Protein AF-A0A382JIK6-F1 (afdb_monomer_lite)

InterPro domains:
  IPR017941 Rieske [2Fe-2S] iron-sulphur domain [PF00355] (36-123)
  IPR017941 Rieske [2Fe-2S] iron-sulphur domain [PS51296] (36-128)
  IPR036922 Rieske [2Fe-2S] iron-sulphur domain superfamily [G3DSA:2.102.10.10] (28-128)
  IPR036922 Rieske [2Fe-2S] iron-sulphur domain superfamily [SSF50022] (31-128)
  IPR050584 Cholesterol 7-desaturase [PTHR21266] (30-128)

Organism: NCBI:txid408172

Structure (mmCIF, N/CA/C/O backbone):
data_AF-A0A382JIK6-F1
#
_entry.id   AF-A0A382JIK6-F1
#
loop_
_atom_site.group_PDB
_atom_site.id
_atom_site.type_symbol
_atom_site.label_atom_id
_atom_site.label_alt_id
_atom_site.label_comp_id
_at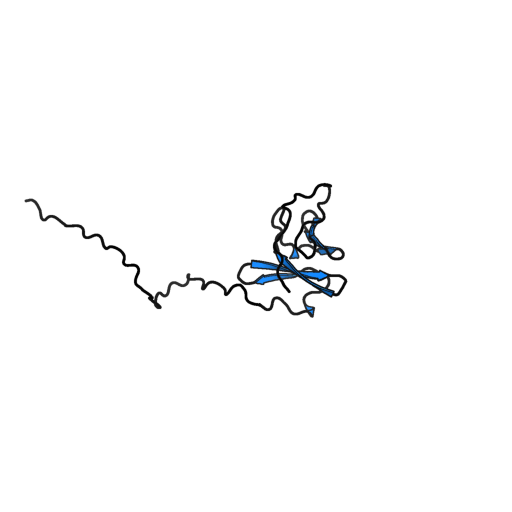om_site.label_asym_id
_atom_site.label_entity_id
_atom_site.label_seq_id
_atom_site.pdbx_PDB_ins_code
_atom_site.Cartn_x
_atom_site.Cartn_y
_atom_site.Cartn_z
_atom_site.occupancy
_atom_site.B_iso_or_equiv
_atom_site.auth_seq_id
_atom_site.auth_comp_id
_atom_site.auth_asym_id
_atom_site.auth_atom_id
_atom_site.pdbx_PDB_model_num
ATOM 1 N N . MET A 1 1 ? 51.944 -7.381 -60.385 1.00 44.06 1 MET A N 1
ATOM 2 C CA . MET A 1 1 ? 51.083 -6.380 -59.717 1.00 44.06 1 MET A CA 1
ATOM 3 C C . MET A 1 1 ? 49.643 -6.676 -60.088 1.00 44.06 1 MET A C 1
ATOM 5 O O . MET A 1 1 ? 49.435 -6.983 -61.252 1.00 44.06 1 MET A O 1
ATOM 9 N N . VAL A 1 2 ? 48.749 -6.570 -59.089 1.00 40.81 2 VAL A N 1
ATOM 10 C CA . VAL A 1 2 ? 47.275 -6.766 -59.047 1.00 40.81 2 VAL A CA 1
ATOM 11 C C . VAL A 1 2 ? 46.745 -8.152 -59.450 1.00 40.81 2 VAL A C 1
ATOM 13 O O . VAL A 1 2 ? 47.096 -8.651 -60.505 1.00 40.81 2 VAL A O 1
ATOM 16 N N . SER A 1 3 ? 45.870 -8.861 -58.731 1.00 39.34 3 SER A N 1
ATOM 17 C CA . SER A 1 3 ? 45.256 -8.816 -57.386 1.00 39.34 3 SER A CA 1
ATOM 18 C C . SER A 1 3 ? 44.506 -10.158 -57.236 1.00 39.34 3 SER A C 1
ATOM 20 O O . SER A 1 3 ? 43.911 -10.579 -58.228 1.00 39.34 3 SER A O 1
ATOM 22 N N . PRO A 1 4 ? 44.443 -10.833 -56.074 1.00 45.38 4 PRO A N 1
ATOM 23 C CA . PRO A 1 4 ? 43.445 -11.875 -55.860 1.00 45.38 4 PRO A CA 1
ATOM 24 C C . PRO A 1 4 ? 42.191 -11.285 -55.198 1.00 45.38 4 PRO A C 1
ATOM 26 O O . PRO A 1 4 ? 42.261 -10.556 -54.210 1.00 45.38 4 PRO A O 1
ATOM 29 N N . THR A 1 5 ? 41.040 -11.586 -55.789 1.00 48.91 5 THR A N 1
ATOM 30 C CA . THR A 1 5 ? 39.703 -11.168 -55.367 1.00 48.91 5 THR A CA 1
ATOM 31 C C . THR A 1 5 ? 39.284 -11.936 -54.113 1.00 48.91 5 THR A C 1
ATOM 33 O O . THR A 1 5 ? 39.109 -13.153 -54.154 1.00 48.91 5 THR A O 1
ATOM 36 N N . THR A 1 6 ? 39.097 -11.239 -52.993 1.00 48.84 6 THR A N 1
ATOM 37 C CA . THR A 1 6 ? 38.550 -11.830 -51.765 1.00 48.84 6 THR A CA 1
ATOM 38 C C . THR A 1 6 ? 37.024 -11.855 -51.855 1.00 48.84 6 THR A C 1
ATOM 40 O O . THR A 1 6 ? 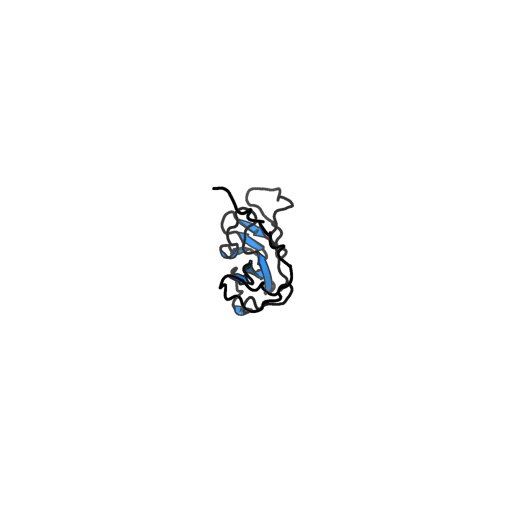36.371 -10.819 -51.770 1.00 48.84 6 THR A O 1
ATOM 43 N N . SER A 1 7 ? 36.448 -13.042 -52.044 1.00 50.62 7 SER A N 1
ATOM 44 C CA . SER A 1 7 ? 35.004 -13.280 -51.943 1.00 50.62 7 SER A CA 1
ATOM 45 C C . SER A 1 7 ? 34.593 -13.298 -50.469 1.00 50.62 7 SER A C 1
ATOM 47 O O . SER A 1 7 ? 34.956 -14.215 -49.733 1.00 50.62 7 SER A O 1
ATOM 49 N N . SER A 1 8 ? 33.836 -12.296 -50.027 1.00 50.75 8 SER A N 1
ATOM 50 C CA . SER A 1 8 ? 33.279 -12.231 -48.675 1.00 50.75 8 SER A CA 1
ATOM 51 C C . SER A 1 8 ? 32.077 -13.169 -48.539 1.00 50.75 8 SER A C 1
ATOM 53 O O . SER A 1 8 ? 30.973 -12.845 -48.975 1.00 50.75 8 SER A O 1
ATOM 55 N N . PHE A 1 9 ? 32.286 -14.322 -47.906 1.00 48.81 9 PHE A N 1
ATOM 56 C CA . PHE A 1 9 ? 31.204 -15.156 -47.387 1.00 48.81 9 PHE A CA 1
ATOM 57 C C . PHE A 1 9 ? 30.578 -14.486 -46.159 1.00 48.81 9 PHE A C 1
ATOM 59 O O . PHE A 1 9 ? 31.257 -14.209 -45.171 1.00 48.81 9 PHE A O 1
ATOM 66 N N . THR A 1 10 ? 29.274 -14.231 -46.216 1.00 50.34 10 THR A N 1
ATOM 67 C CA . THR A 1 10 ? 28.461 -13.824 -45.064 1.00 50.34 10 THR A CA 1
ATOM 68 C C . THR A 1 10 ? 27.939 -15.091 -44.386 1.00 50.34 10 THR A C 1
ATOM 70 O O . THR A 1 10 ? 27.259 -15.872 -45.053 1.00 50.34 10 THR A O 1
ATOM 73 N N . PRO A 1 11 ? 28.206 -15.345 -43.093 1.00 44.31 11 PRO A N 1
ATOM 74 C CA . PRO A 1 11 ? 27.559 -16.452 -42.412 1.00 44.31 11 PRO A CA 1
ATOM 75 C C . PRO A 1 11 ? 26.136 -16.034 -42.031 1.00 44.31 11 PRO A C 1
ATOM 77 O O . PRO A 1 11 ? 25.918 -15.154 -41.197 1.00 44.31 11 PRO A O 1
ATOM 80 N N . THR A 1 12 ? 25.152 -16.672 -42.659 1.00 50.09 12 THR A N 1
ATOM 81 C CA . THR A 1 12 ? 23.761 -16.683 -42.205 1.00 50.09 12 THR A CA 1
ATOM 82 C C . THR A 1 12 ? 23.744 -17.348 -40.829 1.00 50.09 12 THR A C 1
ATOM 84 O O . THR A 1 12 ? 24.082 -18.524 -40.705 1.00 50.09 12 THR A O 1
ATOM 87 N N . ARG A 1 13 ? 23.435 -16.597 -39.768 1.00 47.84 13 ARG A N 1
ATOM 88 C CA . ARG A 1 13 ? 23.422 -17.140 -38.405 1.00 47.84 13 ARG A CA 1
ATOM 89 C C . ARG A 1 13 ? 22.182 -18.026 -38.249 1.00 47.84 13 ARG A C 1
ATOM 91 O O . ARG A 1 13 ? 21.072 -17.524 -38.101 1.00 47.84 13 ARG A O 1
ATOM 98 N N . SER A 1 14 ? 22.394 -19.334 -38.350 1.00 47.66 14 SER A N 1
ATOM 99 C CA . SER A 1 14 ? 21.409 -20.385 -38.102 1.00 47.66 14 SER A CA 1
ATOM 100 C C . SER A 1 14 ? 20.873 -20.285 -36.673 1.00 47.66 14 SER A C 1
ATOM 102 O O . SER A 1 14 ? 21.644 -20.290 -35.711 1.00 47.66 14 SER A O 1
ATOM 104 N N . LEU A 1 15 ? 19.552 -20.199 -36.540 1.00 53.38 15 LEU A N 1
ATOM 105 C CA . LEU A 1 15 ? 18.824 -20.288 -35.275 1.00 53.38 15 LEU A CA 1
ATOM 106 C C . LEU A 1 15 ? 18.736 -21.749 -34.826 1.00 53.38 15 LEU A C 1
ATOM 108 O O . LEU A 1 15 ? 17.650 -22.290 -34.751 1.00 53.38 15 LEU A O 1
ATOM 112 N N . ASP A 1 16 ? 19.866 -22.385 -34.540 1.00 52.66 16 ASP A N 1
ATOM 113 C CA . ASP A 1 16 ? 19.880 -23.749 -34.014 1.00 52.66 16 ASP A CA 1
ATOM 114 C C . ASP A 1 16 ? 21.047 -23.896 -33.047 1.00 52.66 16 ASP A C 1
ATOM 116 O O . ASP A 1 16 ? 22.152 -24.302 -33.407 1.00 52.66 16 ASP A O 1
ATOM 120 N N . THR A 1 17 ? 20.834 -23.512 -31.790 1.00 47.34 17 THR A N 1
ATOM 121 C CA . THR A 1 17 ? 21.633 -24.055 -30.688 1.00 47.34 17 THR A CA 1
ATOM 122 C C . THR A 1 17 ? 20.867 -23.944 -29.377 1.00 47.34 17 THR A C 1
ATOM 124 O O . THR A 1 17 ? 20.920 -22.946 -28.662 1.00 47.34 17 THR A O 1
ATOM 127 N N . LEU A 1 18 ? 20.175 -25.032 -29.039 1.00 50.28 18 LEU A N 1
ATOM 128 C CA . LEU A 1 18 ? 19.987 -25.457 -27.656 1.00 50.28 18 LEU A CA 1
ATOM 129 C C . LEU A 1 18 ? 21.383 -25.767 -27.088 1.00 50.28 18 LEU A C 1
ATOM 131 O O . LEU A 1 18 ? 21.843 -26.903 -27.106 1.00 50.28 18 LEU A O 1
ATOM 135 N N . GLY A 1 19 ? 22.102 -24.717 -26.694 1.00 39.56 19 GLY A N 1
ATOM 136 C CA . GLY A 1 19 ? 23.464 -24.767 -26.172 1.00 39.56 19 GLY A CA 1
ATOM 137 C C . GLY A 1 19 ? 23.461 -24.465 -24.684 1.00 39.56 19 GLY A C 1
ATOM 138 O O . GLY A 1 19 ? 23.617 -23.323 -24.265 1.00 39.56 19 GLY A O 1
ATOM 139 N N . TRP A 1 20 ? 23.266 -25.502 -23.879 1.00 53.16 20 TRP A N 1
ATOM 140 C CA . TRP A 1 20 ? 23.346 -25.459 -22.423 1.00 53.16 20 TRP A CA 1
ATOM 141 C C . TRP A 1 20 ? 24.814 -25.448 -21.971 1.00 53.16 20 TRP A C 1
ATOM 143 O O . TRP A 1 20 ? 25.227 -26.366 -21.293 1.00 53.16 20 TRP A O 1
ATOM 153 N N . CYS A 1 21 ? 25.617 -24.463 -22.387 1.00 47.78 21 CYS A N 1
ATOM 154 C CA . CYS A 1 21 ? 26.999 -24.247 -21.930 1.00 47.78 21 CYS A CA 1
ATOM 155 C C . CYS A 1 21 ? 27.502 -22.874 -22.419 1.00 47.78 21 CYS A C 1
ATOM 157 O O . CYS A 1 21 ? 28.337 -22.807 -23.309 1.00 47.78 21 CYS A O 1
ATOM 159 N N . ASP A 1 22 ? 27.008 -21.781 -21.836 1.00 51.56 22 ASP A N 1
ATOM 160 C CA . ASP A 1 22 ? 27.718 -20.496 -21.863 1.00 51.56 22 ASP A CA 1
ATOM 161 C C . ASP A 1 22 ? 27.683 -19.900 -20.452 1.00 51.56 22 ASP A C 1
ATOM 163 O O . ASP A 1 22 ? 26.646 -19.481 -19.936 1.00 51.56 22 ASP A O 1
ATOM 167 N N . HIS A 1 23 ? 28.839 -19.912 -19.789 1.00 54.38 23 HIS A N 1
ATOM 168 C CA . HIS A 1 23 ? 29.071 -19.311 -18.478 1.00 54.38 23 HIS A CA 1
ATOM 169 C C . HIS A 1 23 ? 29.160 -17.780 -18.574 1.00 54.38 23 HIS A C 1
ATOM 171 O O . HIS A 1 23 ? 30.175 -17.172 -18.244 1.00 54.38 23 HIS A O 1
ATOM 177 N N . GLY A 1 24 ? 28.069 -17.144 -18.997 1.00 48.31 24 GLY A N 1
ATOM 178 C CA . GLY A 1 24 ? 27.828 -15.724 -18.772 1.00 48.31 24 GLY A CA 1
ATOM 179 C C . GLY A 1 24 ? 27.025 -15.549 -17.486 1.00 48.31 24 GLY A C 1
ATOM 180 O O . GLY A 1 24 ? 25.824 -15.805 -17.473 1.00 48.31 24 GLY A O 1
ATOM 181 N N . TRP A 1 25 ? 27.657 -15.086 -16.406 1.00 52.16 25 TRP A N 1
ATOM 182 C CA . TRP A 1 25 ? 27.036 -14.757 -15.107 1.00 52.16 25 TRP A CA 1
ATOM 183 C C . TRP A 1 25 ? 26.008 -13.594 -15.149 1.00 52.16 25 TRP A C 1
ATOM 185 O O . TRP A 1 25 ? 25.835 -12.868 -14.176 1.00 52.16 25 TRP A O 1
ATOM 195 N N . GLY A 1 26 ? 25.314 -13.395 -16.271 1.00 54.31 26 GLY A N 1
ATOM 196 C CA . GLY A 1 26 ? 24.303 -12.353 -16.473 1.00 54.31 26 GLY A CA 1
ATOM 197 C C . GLY A 1 26 ? 22.935 -12.864 -16.930 1.00 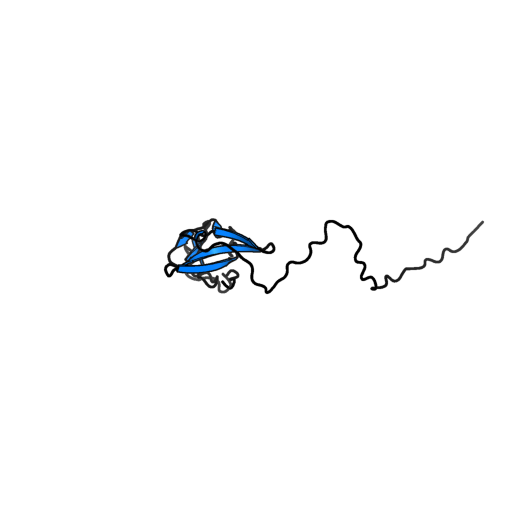54.31 26 GLY A C 1
ATOM 198 O O . GLY A 1 26 ? 22.005 -12.067 -17.038 1.00 54.31 26 GLY A O 1
ATOM 199 N N . ALA A 1 27 ? 22.770 -14.166 -17.190 1.00 59.59 27 ALA A N 1
ATOM 200 C CA . ALA A 1 27 ? 21.463 -14.725 -17.522 1.00 59.59 27 ALA A CA 1
ATOM 201 C C . ALA A 1 27 ? 20.654 -14.944 -16.235 1.00 59.59 27 ALA A C 1
ATOM 203 O O . ALA A 1 27 ? 20.700 -16.004 -15.613 1.00 59.59 27 ALA A O 1
ATOM 204 N N . VAL A 1 28 ? 19.929 -13.905 -15.816 1.00 64.75 28 VAL A N 1
ATOM 205 C CA . VAL A 1 28 ? 18.893 -14.012 -14.785 1.00 64.75 28 VAL A CA 1
ATOM 206 C C . VAL A 1 28 ? 17.876 -15.031 -15.289 1.00 64.75 28 VAL A C 1
ATOM 208 O O . VAL A 1 28 ? 17.098 -14.736 -16.195 1.00 64.75 28 VAL A O 1
ATOM 211 N N . MET A 1 29 ? 17.901 -16.242 -14.730 1.00 64.69 29 MET A N 1
ATOM 212 C CA . MET A 1 29 ? 16.822 -17.202 -14.936 1.00 64.69 29 MET A CA 1
ATOM 213 C C . MET A 1 29 ? 15.515 -16.494 -14.559 1.00 64.69 29 MET A C 1
ATOM 215 O O . MET A 1 29 ? 15.409 -15.995 -13.433 1.00 64.69 29 MET A O 1
ATOM 219 N N . PRO A 1 30 ? 14.547 -16.369 -15.482 1.00 84.69 30 PRO A N 1
ATOM 220 C CA . PRO A 1 30 ? 13.316 -15.657 -15.193 1.00 84.69 30 PRO A CA 1
ATOM 221 C C . PRO A 1 30 ? 12.613 -16.334 -14.014 1.00 84.69 30 PRO A C 1
ATOM 223 O O . PRO A 1 30 ? 12.505 -17.559 -13.964 1.00 84.69 30 PRO A O 1
ATOM 226 N N . PHE A 1 31 ? 12.151 -15.537 -13.050 1.00 90.31 31 PHE A N 1
ATOM 227 C CA . PHE A 1 31 ? 11.360 -16.050 -11.936 1.00 90.31 31 PHE A CA 1
ATOM 228 C C . PHE A 1 31 ? 10.124 -16.795 -12.455 1.00 90.31 31 PHE A C 1
ATOM 230 O O . PHE A 1 31 ? 9.473 -16.330 -13.396 1.00 90.31 31 PHE A O 1
ATOM 237 N N . LEU A 1 32 ? 9.768 -17.915 -11.818 1.00 93.69 32 LEU A N 1
ATOM 238 C CA . LEU A 1 32 ? 8.510 -18.599 -12.103 1.00 93.69 32 LEU A CA 1
ATOM 239 C C . LEU A 1 32 ? 7.348 -17.691 -11.668 1.00 93.69 32 LEU A C 1
ATOM 241 O O . LEU A 1 32 ? 7.263 -17.259 -10.522 1.00 93.69 32 LEU A O 1
ATOM 245 N N . ARG A 1 33 ? 6.475 -17.345 -12.613 1.00 92.81 33 ARG A N 1
ATOM 246 C CA . ARG A 1 33 ? 5.308 -16.483 -12.375 1.00 92.81 33 ARG A CA 1
ATOM 247 C C . ARG A 1 33 ? 4.045 -17.329 -12.258 1.00 92.81 33 ARG A C 1
ATOM 249 O O . ARG A 1 33 ? 4.036 -18.484 -12.670 1.00 92.81 33 ARG A O 1
ATOM 256 N N . ASN A 1 34 ? 2.974 -16.724 -11.744 1.00 94.19 34 ASN A N 1
ATOM 257 C CA . ASN A 1 34 ? 1.669 -17.373 -11.553 1.00 94.19 34 ASN A CA 1
ATOM 258 C C . ASN A 1 34 ? 1.736 -18.605 -10.629 1.00 94.19 34 ASN A C 1
ATOM 260 O O . ASN A 1 34 ? 1.047 -19.597 -10.847 1.00 94.19 34 ASN A O 1
ATOM 264 N N . ALA A 1 35 ? 2.579 -18.523 -9.602 1.00 95.94 35 ALA A N 1
ATOM 265 C CA . ALA A 1 35 ? 2.702 -19.502 -8.531 1.00 95.94 35 ALA A CA 1
ATOM 266 C C . ALA A 1 35 ? 2.632 -18.787 -7.174 1.00 95.94 35 ALA A C 1
ATOM 268 O O . ALA A 1 35 ? 2.871 -17.579 -7.092 1.00 95.94 35 ALA A O 1
ATOM 269 N N . TRP A 1 36 ? 2.310 -19.535 -6.121 1.00 97.19 36 TRP A N 1
ATOM 270 C CA . TRP A 1 36 ? 2.277 -19.024 -4.753 1.00 97.19 36 TRP A CA 1
ATOM 271 C C . TRP A 1 36 ? 3.681 -18.976 -4.145 1.00 97.19 36 TRP A C 1
ATOM 273 O O . TRP A 1 36 ? 4.464 -19.913 -4.295 1.00 97.19 36 TRP A O 1
ATOM 283 N N . TYR A 1 37 ? 3.975 -17.888 -3.433 1.00 97.38 37 TYR A N 1
ATOM 284 C CA . TYR A 1 37 ? 5.234 -17.661 -2.725 1.00 97.38 37 TYR A CA 1
ATOM 285 C C . TYR A 1 37 ? 4.948 -17.202 -1.299 1.00 97.38 37 TYR A C 1
ATOM 287 O O . TYR A 1 37 ? 4.027 -16.422 -1.068 1.00 97.38 37 TYR A O 1
ATOM 295 N N . ILE A 1 38 ? 5.767 -17.650 -0.348 1.00 97.25 38 ILE A N 1
ATOM 296 C CA . ILE A 1 38 ? 5.679 -17.198 1.043 1.00 97.25 38 ILE A CA 1
ATOM 297 C C . ILE A 1 38 ? 6.167 -15.747 1.112 1.00 97.25 38 ILE A C 1
ATOM 299 O O . ILE A 1 38 ? 7.313 -15.460 0.764 1.00 97.25 38 ILE A O 1
ATOM 303 N N . ALA A 1 39 ? 5.296 -14.837 1.552 1.00 97.38 39 ALA A N 1
ATOM 304 C CA . ALA A 1 39 ? 5.602 -13.410 1.654 1.00 97.38 39 ALA A CA 1
ATOM 305 C C . ALA A 1 39 ? 6.079 -12.994 3.060 1.00 97.38 39 ALA A C 1
ATOM 307 O O . ALA A 1 39 ? 6.998 -12.181 3.187 1.00 97.38 39 ALA A O 1
ATOM 308 N N . ALA A 1 40 ? 5.456 -13.548 4.103 1.00 97.62 40 ALA A N 1
ATOM 309 C CA . ALA A 1 40 ? 5.749 -13.307 5.515 1.00 97.62 40 ALA A CA 1
ATOM 310 C C . ALA A 1 40 ? 5.051 -14.366 6.388 1.00 97.62 40 ALA A C 1
ATOM 312 O O . ALA A 1 40 ? 4.126 -15.038 5.923 1.00 97.62 40 ALA A O 1
ATOM 313 N N . TRP A 1 41 ? 5.461 -14.480 7.650 1.00 97.62 41 TRP A N 1
ATOM 314 C CA . TRP A 1 41 ? 4.659 -15.120 8.693 1.00 97.62 41 TRP A CA 1
ATOM 315 C C . TRP A 1 41 ? 3.479 -14.226 9.075 1.00 97.62 41 TRP A C 1
ATOM 317 O O . TRP A 1 41 ? 3.553 -12.999 8.967 1.00 97.62 41 TRP A O 1
ATOM 327 N N . ALA A 1 42 ? 2.384 -14.823 9.549 1.00 94.88 42 ALA A N 1
ATOM 328 C CA . ALA A 1 42 ? 1.200 -14.059 9.928 1.00 94.88 42 ALA A CA 1
ATOM 329 C C . ALA A 1 42 ? 1.516 -13.064 11.058 1.00 94.88 42 ALA A C 1
ATOM 331 O O . ALA A 1 42 ? 1.061 -11.925 11.023 1.00 94.88 42 ALA A O 1
ATOM 332 N N . GLU A 1 43 ? 2.351 -13.455 12.013 1.00 95.88 43 GLU A N 1
ATOM 333 C CA . GLU A 1 43 ? 2.719 -12.660 13.185 1.00 95.88 43 GLU A CA 1
ATOM 334 C C . GLU A 1 43 ? 3.662 -11.492 12.852 1.00 95.88 43 GLU A C 1
ATOM 336 O O . GLU A 1 43 ? 3.814 -10.583 13.663 1.00 95.88 43 GLU A O 1
ATOM 341 N N . GLU A 1 44 ? 4.283 -11.479 11.664 1.00 96.50 44 GLU A N 1
ATOM 342 C CA . GLU A 1 44 ? 5.086 -10.339 11.196 1.00 96.50 44 GLU A CA 1
ATOM 343 C C . GLU A 1 44 ? 4.217 -9.177 10.698 1.00 96.50 44 GLU A C 1
ATOM 345 O O . GLU A 1 44 ? 4.655 -8.027 10.719 1.00 96.50 44 GLU A O 1
ATOM 350 N N . VAL A 1 45 ? 3.000 -9.466 10.224 1.00 97.19 45 VAL A N 1
ATOM 351 C CA . VAL A 1 45 ? 2.059 -8.453 9.732 1.00 97.19 45 VAL A CA 1
ATOM 352 C C . VAL A 1 45 ? 1.194 -8.005 10.906 1.00 97.19 45 VAL A C 1
ATOM 354 O O . VAL A 1 45 ? 0.147 -8.594 11.177 1.00 97.19 45 VAL A O 1
ATOM 357 N N . THR A 1 46 ? 1.665 -7.003 11.640 1.00 93.25 46 THR A N 1
ATOM 358 C CA . THR A 1 46 ? 0.995 -6.454 12.828 1.00 93.25 46 THR A CA 1
ATOM 359 C C . THR A 1 46 ? 0.242 -5.163 12.478 1.00 93.25 46 THR A C 1
ATOM 361 O O . THR A 1 46 ? -0.466 -5.125 11.472 1.00 93.25 46 THR A O 1
ATOM 364 N N . ASP A 1 47 ? 0.387 -4.110 13.285 1.00 88.12 47 ASP A N 1
ATOM 365 C CA . ASP A 1 47 ? -0.367 -2.856 13.171 1.00 88.12 47 ASP A CA 1
ATOM 366 C C . ASP A 1 47 ? 0.166 -1.931 12.059 1.00 88.12 47 ASP A C 1
ATOM 368 O O . ASP A 1 47 ? -0.496 -0.979 11.648 1.00 88.12 47 ASP A O 1
ATOM 372 N N . GLY A 1 48 ? 1.388 -2.183 11.578 1.00 95.94 48 GLY A N 1
ATOM 373 C CA . GLY A 1 48 ? 2.069 -1.363 10.579 1.00 95.94 48 GLY A CA 1
ATOM 374 C C . GLY A 1 48 ? 2.277 -2.083 9.246 1.00 95.94 48 GLY A C 1
ATOM 375 O O . GLY A 1 48 ? 2.330 -3.315 9.204 1.00 95.94 48 GLY A O 1
ATOM 376 N N . PRO A 1 49 ? 2.448 -1.331 8.144 1.00 98.38 49 PRO A N 1
ATOM 377 C CA . PRO A 1 49 ? 2.769 -1.935 6.866 1.00 98.38 49 PRO A CA 1
ATOM 378 C C . PRO A 1 49 ? 4.216 -2.444 6.859 1.00 98.38 49 PRO A C 1
ATOM 380 O O . PRO A 1 49 ? 5.134 -1.760 7.314 1.00 98.38 49 PRO A O 1
ATOM 383 N N . ILE A 1 50 ? 4.443 -3.620 6.278 1.00 98.56 50 ILE A N 1
ATOM 384 C CA . ILE A 1 50 ? 5.785 -4.181 6.089 1.00 98.56 50 ILE A CA 1
ATOM 385 C C . ILE A 1 50 ? 6.115 -4.304 4.603 1.00 98.56 50 ILE A C 1
ATOM 387 O O . ILE A 1 50 ? 5.289 -4.721 3.794 1.00 98.56 50 ILE A O 1
ATOM 391 N N . GLY A 1 51 ? 7.346 -3.949 4.235 1.00 98.44 51 GLY A N 1
ATOM 392 C CA . GLY A 1 51 ? 7.851 -4.081 2.870 1.00 98.44 51 GLY A CA 1
ATOM 393 C C . GLY A 1 51 ? 8.515 -5.438 2.627 1.00 98.44 51 GLY A C 1
ATOM 394 O O . GLY A 1 51 ? 9.217 -5.977 3.490 1.00 98.44 51 GLY A O 1
ATOM 395 N N . ARG A 1 52 ? 8.330 -5.983 1.426 1.00 98.12 52 ARG A N 1
ATOM 396 C CA . ARG A 1 52 ? 8.997 -7.184 0.909 1.00 98.12 52 ARG A CA 1
ATOM 397 C C . ARG A 1 52 ? 9.424 -6.969 -0.536 1.00 98.12 52 ARG A C 1
ATOM 399 O O . ARG A 1 52 ? 8.846 -6.169 -1.269 1.00 98.12 52 ARG A O 1
ATOM 406 N N . ARG A 1 53 ? 10.438 -7.721 -0.965 1.00 97.50 53 ARG A N 1
ATOM 407 C CA . ARG A 1 53 ? 10.792 -7.842 -2.380 1.00 97.50 53 ARG A CA 1
ATOM 408 C C . ARG A 1 53 ? 10.629 -9.293 -2.810 1.00 97.50 53 ARG A C 1
ATOM 410 O O . ARG A 1 53 ? 11.395 -10.144 -2.374 1.00 97.50 53 ARG A O 1
ATOM 417 N N . LEU A 1 54 ?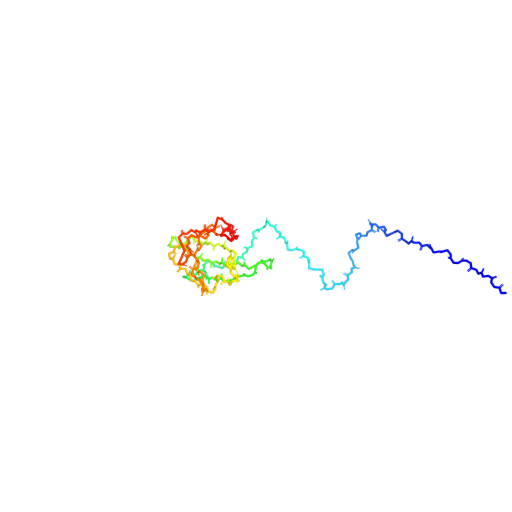 9.653 -9.552 -3.672 1.00 96.19 54 LEU A N 1
ATOM 418 C CA . LEU A 1 54 ? 9.303 -10.883 -4.165 1.00 96.19 54 LEU A CA 1
ATOM 419 C C . LEU A 1 54 ? 9.446 -10.888 -5.682 1.00 96.19 54 LEU A C 1
ATOM 421 O O . LEU A 1 54 ? 8.874 -10.041 -6.359 1.00 96.19 54 LEU A O 1
ATOM 425 N N . LEU A 1 55 ? 10.243 -11.811 -6.225 1.00 95.12 55 LEU A N 1
ATOM 426 C CA . LEU A 1 55 ? 10.470 -11.927 -7.676 1.00 95.12 55 LEU A CA 1
ATOM 427 C C . LEU A 1 55 ? 10.919 -10.598 -8.330 1.00 95.12 55 LEU A C 1
ATOM 429 O O . LEU A 1 55 ? 10.580 -10.290 -9.471 1.00 95.12 55 LEU A O 1
ATOM 433 N N . GLY A 1 56 ? 11.662 -9.777 -7.579 1.00 93.81 56 GLY A N 1
ATOM 434 C CA . GLY A 1 56 ? 12.105 -8.443 -7.993 1.00 93.81 56 GLY A CA 1
ATOM 435 C C . GLY A 1 56 ? 11.077 -7.316 -7.808 1.00 93.81 56 GLY A C 1
ATOM 436 O O . GLY A 1 56 ? 11.480 -6.151 -7.832 1.00 93.81 56 GLY A O 1
ATOM 437 N N . GLU A 1 57 ? 9.806 -7.633 -7.554 1.00 96.19 57 GLU A N 1
ATOM 438 C CA . GLU A 1 57 ? 8.709 -6.685 -7.320 1.00 96.19 57 GLU A CA 1
ATOM 439 C C . GLU A 1 57 ? 8.679 -6.245 -5.848 1.00 96.19 57 GLU A C 1
ATOM 441 O O . GLU A 1 57 ? 8.941 -7.046 -4.949 1.00 96.19 57 GLU A O 1
ATOM 446 N N . LYS A 1 58 ? 8.400 -4.960 -5.586 1.00 98.56 58 LYS A N 1
ATOM 447 C CA . LYS A 1 58 ? 8.229 -4.451 -4.218 1.00 98.56 58 LYS A CA 1
ATOM 448 C C . LYS A 1 58 ? 6.765 -4.608 -3.808 1.00 98.56 58 LYS A C 1
ATOM 450 O O . LYS A 1 58 ? 5.877 -4.126 -4.511 1.00 98.56 58 LYS A O 1
ATOM 455 N N . VAL A 1 59 ? 6.532 -5.268 -2.683 1.00 98.81 59 VAL A N 1
ATOM 456 C CA . VAL A 1 59 ? 5.203 -5.603 -2.162 1.00 98.81 59 VAL A CA 1
ATOM 457 C C . VAL A 1 59 ? 5.100 -5.097 -0.732 1.00 98.81 59 VAL A C 1
ATOM 459 O O . VAL A 1 59 ? 6.040 -5.255 0.045 1.00 98.81 59 VAL A O 1
ATOM 462 N N . VAL A 1 60 ? 3.975 -4.480 -0.393 1.00 98.88 60 VAL A N 1
ATOM 463 C CA . VAL A 1 60 ? 3.645 -4.053 0.964 1.00 98.88 60 VAL A CA 1
ATOM 464 C C . VAL A 1 60 ? 2.533 -4.945 1.491 1.00 98.88 60 VAL A C 1
ATOM 466 O O . VAL A 1 60 ? 1.555 -5.195 0.787 1.00 98.88 60 VAL A O 1
ATOM 469 N N . LEU A 1 61 ? 2.704 -5.441 2.713 1.00 98.88 61 LEU A N 1
ATOM 470 C CA . LEU A 1 61 ? 1.697 -6.216 3.429 1.00 98.88 61 LEU A CA 1
ATOM 471 C C . LEU A 1 61 ? 1.189 -5.392 4.607 1.00 98.88 61 LEU A C 1
ATOM 473 O O . LEU A 1 61 ? 1.991 -4.765 5.298 1.00 98.88 61 LEU A O 1
ATOM 477 N N . TYR A 1 62 ? -0.117 -5.404 4.844 1.00 98.69 62 TYR A N 1
ATOM 478 C CA . TYR A 1 62 ? -0.723 -4.811 6.037 1.00 98.69 62 TYR A CA 1
ATOM 479 C C . TYR A 1 62 ? -1.971 -5.595 6.453 1.00 98.69 62 TYR A C 1
ATOM 481 O O . TYR A 1 62 ? -2.431 -6.473 5.716 1.00 98.69 62 TYR A O 1
ATOM 489 N N . ARG A 1 63 ? -2.493 -5.306 7.648 1.00 98.19 63 ARG A N 1
ATOM 490 C CA . ARG A 1 63 ? -3.648 -5.995 8.226 1.00 98.19 63 ARG A CA 1
ATOM 491 C C . ARG A 1 63 ? -4.834 -5.046 8.374 1.00 98.19 63 ARG A C 1
ATOM 493 O O . ARG A 1 63 ? -4.662 -3.913 8.816 1.00 98.19 63 ARG A O 1
ATOM 500 N N . LEU A 1 64 ? -6.015 -5.526 7.995 1.00 97.69 64 LEU A N 1
ATOM 501 C CA . LEU A 1 64 ? -7.294 -4.862 8.238 1.00 97.69 64 LEU A CA 1
ATOM 502 C C . LEU A 1 64 ? -7.727 -5.033 9.698 1.00 97.69 64 LEU A C 1
ATOM 504 O O . LEU A 1 64 ? -7.233 -5.908 10.411 1.00 97.69 64 LEU A O 1
ATOM 508 N N . VAL A 1 65 ? -8.706 -4.246 10.134 1.00 96.94 65 VAL A N 1
ATOM 509 C CA . VAL A 1 65 ? -9.252 -4.312 11.498 1.00 96.94 65 VAL A CA 1
ATOM 510 C C . VAL A 1 65 ? -9.855 -5.688 11.809 1.00 96.94 65 VAL A C 1
ATOM 512 O O . VAL A 1 65 ? -9.770 -6.153 12.943 1.00 96.94 65 VAL A O 1
ATOM 515 N N . ASP A 1 66 ? -10.423 -6.369 10.810 1.00 96.69 66 ASP A N 1
ATOM 516 C CA . ASP A 1 66 ? -10.986 -7.720 10.955 1.00 96.69 66 ASP A CA 1
ATOM 517 C C . ASP A 1 66 ? -9.928 -8.843 10.980 1.00 96.69 66 ASP A C 1
ATOM 519 O O . ASP A 1 66 ? -10.261 -10.017 11.143 1.00 96.69 66 ASP A O 1
ATOM 523 N N . GLY A 1 67 ? -8.648 -8.489 10.840 1.00 96.06 67 GLY A N 1
ATOM 524 C CA . GLY A 1 67 ? -7.530 -9.421 10.815 1.00 96.06 67 GLY A CA 1
ATOM 525 C C . GLY A 1 67 ? -7.139 -9.913 9.420 1.00 96.06 67 GLY A C 1
ATOM 526 O O . GLY A 1 67 ? -6.118 -10.595 9.308 1.00 96.06 67 GLY A O 1
ATOM 527 N N . THR A 1 68 ? -7.869 -9.558 8.362 1.00 97.06 68 THR A N 1
ATOM 528 C CA . THR A 1 68 ? -7.529 -9.913 6.976 1.00 97.06 68 THR A CA 1
ATOM 529 C C . THR A 1 68 ? -6.186 -9.301 6.573 1.00 97.06 68 THR A C 1
ATOM 531 O O . THR A 1 68 ? -5.913 -8.133 6.847 1.00 97.06 68 THR A O 1
ATOM 534 N N . VAL A 1 69 ? -5.329 -10.081 5.907 1.00 98.19 69 VAL A N 1
ATOM 535 C CA . VAL A 1 69 ? -4.048 -9.598 5.365 1.00 98.19 69 VAL A CA 1
ATOM 536 C C . VAL A 1 69 ? -4.242 -9.140 3.925 1.00 98.19 69 VAL A C 1
ATOM 538 O O . VAL A 1 69 ? -4.874 -9.825 3.126 1.00 98.19 69 VAL A O 1
ATOM 541 N N . VAL A 1 70 ? -3.650 -8.000 3.586 1.00 98.56 70 VAL A N 1
ATOM 542 C CA . VAL A 1 70 ? -3.678 -7.421 2.243 1.00 98.56 70 VAL A CA 1
ATOM 543 C C . VAL A 1 70 ? -2.257 -7.295 1.714 1.00 98.56 70 VAL A C 1
ATOM 545 O O . VAL A 1 70 ? -1.356 -6.886 2.446 1.00 98.56 70 VAL A O 1
ATOM 548 N N . ALA A 1 71 ? -2.064 -7.596 0.428 1.00 98.75 71 ALA A N 1
ATOM 549 C CA . ALA A 1 71 ? -0.810 -7.389 -0.286 1.00 98.75 71 ALA A CA 1
ATOM 550 C C . ALA A 1 71 ? -1.008 -6.438 -1.476 1.00 98.75 71 ALA A C 1
ATOM 552 O O . ALA A 1 71 ? -1.771 -6.729 -2.399 1.00 98.75 71 ALA A O 1
ATOM 553 N N . LEU A 1 72 ? -0.282 -5.318 -1.485 1.00 98.88 72 LEU A N 1
ATOM 554 C CA . LEU A 1 72 ? -0.314 -4.306 -2.548 1.00 98.88 72 LEU A CA 1
ATOM 555 C C . LEU A 1 72 ? 1.093 -4.041 -3.097 1.00 98.88 72 LEU A C 1
ATOM 557 O O . LEU A 1 72 ? 2.100 -4.444 -2.519 1.00 98.88 72 LEU A O 1
ATOM 561 N N . GLU A 1 73 ? 1.189 -3.351 -4.228 1.00 98.81 73 GLU A N 1
ATOM 562 C CA . GLU A 1 73 ? 2.455 -2.809 -4.718 1.00 98.81 73 GLU A CA 1
ATOM 563 C C . GLU A 1 73 ? 3.002 -1.785 -3.721 1.00 98.81 73 GLU A C 1
ATOM 565 O O . GLU A 1 73 ? 2.320 -0.836 -3.338 1.00 98.81 73 GLU A O 1
ATOM 570 N N . ASP A 1 74 ? 4.263 -1.934 -3.329 1.00 98.88 74 ASP A N 1
ATOM 571 C CA . ASP A 1 74 ? 4.924 -1.002 -2.415 1.00 98.88 74 ASP A CA 1
ATOM 572 C C . ASP A 1 74 ? 5.418 0.249 -3.160 1.00 98.88 74 ASP A C 1
ATOM 574 O O . ASP A 1 74 ? 6.616 0.526 -3.293 1.00 98.88 74 ASP A O 1
ATOM 578 N N . ARG A 1 75 ? 4.465 0.974 -3.748 1.00 98.69 75 ARG A N 1
ATOM 579 C CA . ARG A 1 75 ? 4.712 2.153 -4.574 1.00 98.69 75 ARG A CA 1
ATOM 580 C C . ARG A 1 75 ? 3.468 3.027 -4.640 1.00 98.69 75 ARG A C 1
ATOM 582 O O . ARG A 1 75 ? 2.510 2.708 -5.329 1.00 98.69 75 ARG A O 1
ATOM 589 N N . CYS A 1 76 ? 3.525 4.207 -4.036 1.00 98.75 76 CYS A N 1
ATOM 590 C CA . CYS A 1 76 ? 2.478 5.211 -4.202 1.00 98.75 76 CYS A CA 1
ATOM 591 C C . CYS A 1 76 ? 2.339 5.633 -5.680 1.00 98.75 76 CYS A C 1
ATOM 593 O O . CYS A 1 76 ? 3.330 6.014 -6.313 1.00 98.75 76 CYS A O 1
ATOM 595 N N . CYS A 1 77 ? 1.116 5.642 -6.225 1.00 98.38 77 CYS A N 1
ATOM 596 C CA . CYS A 1 77 ? 0.872 5.993 -7.629 1.00 98.38 77 CYS A CA 1
ATOM 597 C C . CYS A 1 77 ? 1.205 7.461 -7.957 1.00 98.38 77 CYS A C 1
ATOM 599 O O . CYS A 1 77 ? 1.383 7.797 -9.124 1.00 98.38 77 CYS A O 1
ATOM 601 N N . HIS A 1 78 ? 1.328 8.325 -6.942 1.00 97.75 78 HIS A N 1
ATOM 602 C CA . HIS A 1 78 ? 1.663 9.739 -7.108 1.00 97.75 78 HIS A CA 1
ATOM 603 C C . HIS A 1 78 ? 3.155 9.968 -7.413 1.00 97.75 78 HIS A C 1
ATOM 605 O O . HIS A 1 78 ? 3.493 10.488 -8.472 1.00 97.75 78 HIS A O 1
ATOM 611 N N . ARG A 1 79 ? 4.061 9.603 -6.493 1.00 97.50 79 ARG A N 1
ATOM 612 C CA . ARG A 1 79 ? 5.520 9.838 -6.629 1.00 97.50 79 ARG A CA 1
ATOM 613 C C . ARG A 1 79 ? 6.383 8.665 -6.166 1.00 97.50 79 ARG A C 1
ATOM 615 O O . ARG A 1 79 ? 7.527 8.851 -5.772 1.00 97.50 79 ARG A O 1
ATOM 622 N N . ALA A 1 80 ? 5.827 7.457 -6.210 1.00 98.06 80 ALA A N 1
ATOM 623 C CA . ALA A 1 80 ? 6.543 6.204 -5.990 1.00 98.06 80 ALA A CA 1
ATOM 624 C C . ALA A 1 80 ? 7.240 6.042 -4.626 1.00 98.06 80 ALA A C 1
ATOM 626 O O . ALA A 1 80 ? 8.103 5.172 -4.496 1.00 98.06 80 ALA A O 1
ATOM 627 N N . LEU A 1 81 ? 6.854 6.822 -3.606 1.00 98.50 81 LEU A N 1
ATOM 628 C CA . LEU A 1 81 ? 7.261 6.529 -2.231 1.00 98.50 81 LEU A CA 1
ATOM 629 C C . LEU A 1 81 ? 6.814 5.097 -1.886 1.00 98.50 81 LEU A C 1
ATOM 631 O O . LEU A 1 81 ? 5.646 4.779 -2.148 1.00 98.50 81 LEU A O 1
ATOM 635 N N . PRO A 1 82 ? 7.693 4.262 -1.306 1.00 98.69 82 PRO A N 1
ATOM 636 C CA . PRO A 1 82 ? 7.285 3.008 -0.686 1.00 98.69 82 PRO A CA 1
ATOM 637 C C . PRO A 1 82 ? 6.141 3.250 0.302 1.00 98.69 82 PRO A C 1
ATOM 639 O O . PRO A 1 82 ? 6.240 4.101 1.187 1.00 98.69 82 PRO A O 1
ATOM 642 N N . LEU A 1 83 ? 5.035 2.535 0.130 1.00 98.81 83 LEU A N 1
ATOM 643 C CA . LEU A 1 83 ? 3.892 2.605 1.036 1.00 98.81 83 LEU A CA 1
ATOM 644 C C . LEU A 1 83 ? 4.186 1.910 2.369 1.00 98.81 83 LEU A C 1
ATOM 646 O O . LEU A 1 83 ? 3.570 2.255 3.371 1.00 98.81 83 LEU A O 1
ATOM 650 N N . SER A 1 84 ? 5.1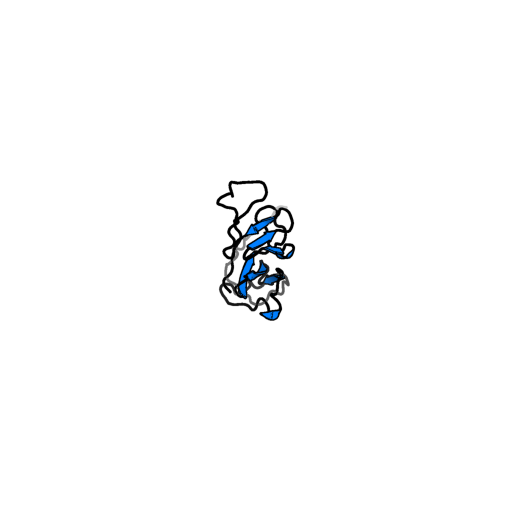88 1.029 2.420 1.00 98.62 84 SER A N 1
ATOM 651 C CA . SER A 1 84 ? 5.727 0.479 3.665 1.00 98.62 84 SER A CA 1
ATOM 652 C C . SER A 1 84 ? 6.387 1.531 4.565 1.00 98.62 84 SER A C 1
ATOM 654 O O . SER A 1 84 ? 6.691 1.240 5.713 1.00 98.62 84 SER A O 1
ATOM 656 N N . MET A 1 85 ? 6.642 2.745 4.059 1.00 98.38 85 MET A N 1
ATOM 657 C CA . MET A 1 85 ? 7.061 3.903 4.864 1.00 98.38 85 MET A CA 1
ATOM 658 C C . MET A 1 85 ? 5.872 4.759 5.337 1.00 98.38 85 MET A C 1
ATOM 660 O O . MET A 1 85 ? 6.063 5.864 5.841 1.00 98.38 85 MET A O 1
ATOM 664 N N . GLY A 1 86 ? 4.646 4.307 5.083 1.00 98.19 86 GLY A N 1
ATOM 665 C CA . GLY A 1 86 ? 3.414 4.943 5.523 1.00 98.19 86 GLY A CA 1
ATOM 666 C C . GLY A 1 86 ? 2.874 4.345 6.818 1.00 98.19 86 GLY A C 1
ATOM 667 O O . GLY A 1 86 ? 3.622 3.849 7.657 1.00 98.19 86 GLY A O 1
ATOM 668 N N . CYS A 1 87 ? 1.554 4.379 6.963 1.00 98.50 87 CYS A N 1
ATOM 669 C CA . CYS A 1 87 ? 0.841 3.808 8.101 1.00 98.50 87 CYS A CA 1
ATOM 670 C C . CYS A 1 87 ? -0.509 3.218 7.674 1.00 98.50 87 CYS A C 1
ATOM 672 O O . CYS A 1 87 ? -0.996 3.477 6.570 1.00 98.50 87 CYS A O 1
ATOM 674 N N . VAL A 1 88 ? -1.111 2.419 8.554 1.00 98.44 88 VAL A N 1
ATOM 675 C CA . VAL A 1 88 ? -2.479 1.913 8.395 1.00 98.44 88 VAL A CA 1
ATOM 676 C C . VAL A 1 88 ? -3.445 2.864 9.106 1.00 98.44 88 VAL A C 1
ATOM 678 O O . VAL A 1 88 ? -3.211 3.251 10.250 1.00 98.44 88 VAL A O 1
ATOM 681 N N . VAL A 1 89 ? -4.521 3.262 8.426 1.00 97.69 89 VAL A N 1
ATOM 682 C CA . VAL A 1 89 ? -5.575 4.147 8.945 1.00 97.69 89 VAL A CA 1
ATOM 683 C C . VAL A 1 89 ? -6.924 3.456 8.748 1.00 97.69 89 VAL A C 1
ATOM 685 O O . VAL A 1 89 ? -7.480 3.455 7.648 1.00 97.69 89 VAL A O 1
ATOM 688 N N . GLY A 1 90 ? -7.447 2.837 9.811 1.00 97.12 90 GLY A N 1
ATOM 689 C CA . GLY A 1 90 ? -8.578 1.912 9.691 1.00 97.12 90 GLY A CA 1
ATOM 690 C C . GLY A 1 90 ? -8.197 0.739 8.786 1.00 97.12 90 GLY A C 1
ATOM 691 O O . GLY A 1 90 ? -7.188 0.093 9.027 1.00 97.12 90 GLY A O 1
ATOM 692 N N . ASP A 1 91 ? -8.947 0.526 7.707 1.00 97.75 91 ASP A N 1
ATOM 693 C CA . ASP A 1 91 ? -8.670 -0.528 6.714 1.00 97.75 91 ASP A CA 1
ATOM 694 C C . ASP A 1 91 ? -7.855 -0.042 5.501 1.00 97.75 91 ASP A C 1
ATOM 696 O O . ASP A 1 91 ? -7.724 -0.735 4.486 1.00 97.75 91 ASP A O 1
ATOM 700 N N . ARG A 1 92 ? -7.312 1.178 5.574 1.00 98.56 92 ARG A N 1
ATOM 701 C CA . ARG A 1 92 ? -6.626 1.832 4.457 1.00 98.56 92 ARG A CA 1
ATOM 702 C C . ARG A 1 92 ? -5.134 1.936 4.691 1.00 98.56 92 ARG A C 1
ATOM 704 O O . ARG A 1 92 ? -4.679 2.210 5.799 1.00 98.56 92 ARG A O 1
ATOM 711 N N . LEU A 1 93 ? -4.378 1.829 3.607 1.00 98.81 93 LEU A N 1
ATOM 712 C CA . LEU A 1 93 ? -2.949 2.099 3.604 1.00 98.81 93 LEU A CA 1
ATOM 713 C C . LEU A 1 93 ? -2.702 3.556 3.210 1.00 98.81 93 LEU A C 1
ATOM 715 O O . LEU A 1 93 ? -2.988 3.948 2.078 1.00 98.81 93 LEU A O 1
ATOM 719 N N . GLN A 1 94 ? -2.163 4.359 4.126 1.00 98.81 94 GLN A N 1
ATOM 720 C CA . GLN A 1 94 ? -1.861 5.767 3.890 1.00 98.81 94 GLN A CA 1
ATOM 721 C C . GLN A 1 94 ? -0.385 5.960 3.527 1.00 98.81 94 GLN A C 1
ATOM 723 O O . GLN A 1 94 ? 0.523 5.531 4.235 1.00 98.81 94 GLN A O 1
ATOM 728 N N . CYS A 1 95 ? -0.127 6.654 2.421 1.00 98.81 95 CYS A N 1
ATOM 729 C CA . CYS A 1 95 ? 1.217 7.004 1.979 1.00 98.81 95 CYS A CA 1
ATOM 730 C C . CYS A 1 95 ? 1.859 8.058 2.894 1.00 98.81 95 CYS A C 1
ATOM 732 O O . CYS A 1 95 ? 1.348 9.172 3.004 1.00 98.81 95 CYS A O 1
ATOM 734 N N . GLY A 1 96 ? 3.055 7.770 3.415 1.00 98.38 96 GLY A N 1
ATOM 735 C CA . GLY A 1 96 ? 3.800 8.671 4.308 1.00 98.38 96 GLY A CA 1
ATOM 736 C C . GLY A 1 96 ? 4.336 9.970 3.686 1.00 98.38 96 GLY A C 1
ATOM 737 O O . GLY A 1 96 ? 4.985 10.739 4.384 1.00 98.38 96 GLY A O 1
ATOM 738 N N . TYR A 1 97 ? 4.107 10.236 2.392 1.00 98.25 97 TYR A N 1
ATOM 739 C CA . TYR A 1 97 ? 4.580 11.472 1.747 1.00 98.25 97 TYR A CA 1
ATOM 740 C C . TYR A 1 97 ? 3.492 12.547 1.663 1.00 98.25 97 TYR A C 1
ATOM 742 O O . TYR A 1 97 ? 3.651 13.630 2.210 1.00 98.25 97 TYR A O 1
ATOM 750 N N . HIS A 1 98 ? 2.385 12.258 0.975 1.00 98.19 98 HIS A N 1
ATOM 751 C CA . HIS A 1 98 ? 1.295 13.224 0.769 1.00 98.19 98 HIS A CA 1
ATOM 752 C C . HIS A 1 98 ? -0.058 12.715 1.287 1.00 98.19 98 HIS A C 1
ATOM 754 O O . HIS A 1 98 ? -1.089 13.281 0.944 1.00 98.19 98 HIS A O 1
ATOM 760 N N . GLY A 1 99 ? -0.071 11.621 2.053 1.00 98.38 99 GLY A N 1
ATOM 761 C CA . GLY A 1 99 ? -1.275 11.122 2.716 1.00 98.38 99 GLY A CA 1
ATOM 762 C C . GLY A 1 99 ? -2.326 10.496 1.797 1.00 98.38 99 GLY A C 1
ATOM 763 O O . GLY A 1 99 ? -3.466 10.355 2.219 1.00 98.38 99 GLY A O 1
ATOM 764 N N . LEU A 1 100 ? -1.984 10.127 0.554 1.00 98.69 100 LEU A N 1
ATOM 765 C CA . LEU A 1 100 ? -2.906 9.360 -0.294 1.00 98.69 100 LEU A CA 1
ATOM 766 C C . LEU A 1 100 ? -3.248 8.042 0.397 1.00 98.69 100 LEU A C 1
ATOM 768 O O . LEU A 1 100 ? -2.334 7.341 0.834 1.00 98.69 100 LEU A O 1
ATOM 772 N N . GLU A 1 101 ? -4.527 7.694 0.439 1.00 98.81 101 GLU A N 1
ATOM 773 C CA . GLU A 1 101 ? -4.989 6.433 1.020 1.00 98.81 101 GLU A CA 1
ATOM 774 C C . GLU A 1 101 ? -5.460 5.482 -0.066 1.00 98.81 101 GLU A C 1
ATOM 776 O O . GLU A 1 101 ? -6.126 5.893 -1.023 1.00 98.81 101 GLU A O 1
ATOM 781 N N . TYR A 1 102 ? -5.140 4.208 0.123 1.00 98.88 102 TYR A N 1
ATOM 782 C CA . TYR A 1 102 ? -5.537 3.110 -0.743 1.00 98.88 102 TYR A CA 1
ATOM 783 C C . TYR A 1 102 ? -6.388 2.119 0.045 1.00 98.88 102 TYR A C 1
ATOM 785 O O . TYR A 1 102 ? -6.096 1.844 1.210 1.00 98.88 102 TYR A O 1
ATOM 793 N N . ASP A 1 103 ? -7.433 1.594 -0.587 1.00 98.69 103 ASP A N 1
ATOM 794 C CA . ASP A 1 103 ? -8.182 0.461 -0.048 1.00 98.69 103 ASP A CA 1
ATOM 795 C C . ASP A 1 103 ? -7.469 -0.878 -0.313 1.00 98.69 103 ASP A C 1
ATOM 797 O O . ASP A 1 103 ? -6.439 -0.942 -0.995 1.00 98.69 103 ASP A O 1
ATOM 801 N N . GLN A 1 104 ? -8.052 -1.967 0.193 1.00 98.50 104 GLN A N 1
ATOM 802 C CA . GLN A 1 104 ? -7.512 -3.323 0.058 1.00 98.50 104 GLN A CA 1
ATOM 803 C C . GLN A 1 104 ? -7.382 -3.825 -1.390 1.00 98.50 104 GLN A C 1
ATOM 805 O O . GLN A 1 104 ? -6.689 -4.807 -1.647 1.00 98.50 104 GLN A O 1
ATOM 810 N N . THR A 1 105 ? -8.053 -3.181 -2.347 1.00 98.56 105 THR A N 1
ATOM 811 C CA . THR A 1 105 ? -7.983 -3.537 -3.771 1.00 98.56 105 THR A CA 1
ATOM 812 C C . THR A 1 105 ? -6.863 -2.793 -4.499 1.00 98.56 105 THR A C 1
ATOM 814 O O . THR A 1 105 ? -6.529 -3.143 -5.635 1.00 98.56 105 THR A O 1
ATOM 817 N N . GLY A 1 106 ? -6.257 -1.799 -3.839 1.00 98.62 106 GLY A N 1
ATOM 818 C CA . GLY A 1 106 ? -5.244 -0.910 -4.394 1.00 98.62 106 GLY A CA 1
ATOM 819 C C . GLY A 1 106 ? -5.821 0.346 -5.050 1.00 98.62 106 GLY A C 1
ATOM 820 O O . GLY A 1 106 ? -5.071 1.093 -5.681 1.00 98.62 106 GLY A O 1
ATOM 821 N N . VAL A 1 107 ? -7.124 0.613 -4.935 1.00 98.69 107 VAL A N 1
ATOM 822 C CA . VAL A 1 107 ? -7.731 1.848 -5.453 1.00 98.69 107 VAL A CA 1
ATOM 823 C C . VAL A 1 107 ? -7.450 2.991 -4.483 1.00 98.69 107 VAL A C 1
ATOM 825 O O . VAL A 1 107 ? -7.587 2.837 -3.271 1.00 98.69 107 VAL A O 1
ATOM 828 N N . CYS A 1 108 ? -7.040 4.151 -5.003 1.00 98.69 108 CYS A N 1
ATOM 829 C CA . CYS A 1 108 ? -6.905 5.349 -4.185 1.00 98.69 108 CYS A CA 1
ATOM 830 C C . CYS A 1 108 ? -8.298 5.874 -3.819 1.00 98.69 108 CYS A C 1
ATOM 832 O O . CYS A 1 108 ? -9.102 6.183 -4.697 1.00 98.69 108 CYS A O 1
ATOM 834 N N . VAL A 1 109 ? -8.572 5.978 -2.522 1.00 98.44 109 VAL A N 1
ATOM 835 C CA . VAL A 1 109 ? -9.884 6.361 -1.973 1.00 98.44 109 VAL A CA 1
ATOM 836 C C . VAL A 1 109 ? -9.860 7.699 -1.240 1.00 98.44 109 VAL A C 1
ATOM 838 O O . VAL A 1 109 ? -10.914 8.229 -0.896 1.00 98.44 109 VAL A O 1
ATOM 841 N N . ASN A 1 110 ? -8.672 8.270 -1.024 1.00 98.38 110 ASN A N 1
ATOM 842 C CA . ASN A 1 110 ? -8.510 9.606 -0.463 1.00 98.38 110 ASN A CA 1
ATOM 843 C C . ASN A 1 110 ? -7.275 10.304 -1.049 1.00 98.38 110 ASN A C 1
ATOM 845 O O . ASN A 1 110 ? -6.192 9.718 -1.101 1.00 98.38 110 ASN A O 1
ATOM 849 N N . VAL A 1 111 ? -7.430 11.574 -1.429 1.00 98.25 111 VAL A N 1
ATOM 850 C CA . VAL A 1 111 ? -6.332 12.476 -1.800 1.00 98.25 111 VAL A CA 1
ATOM 851 C C . VAL A 1 111 ? -6.477 13.743 -0.954 1.00 98.25 111 VAL A C 1
ATOM 853 O O . VAL A 1 111 ? -7.386 14.537 -1.207 1.00 98.25 111 VAL A O 1
ATOM 856 N N . PRO A 1 112 ? -5.612 13.964 0.049 1.00 97.62 112 PRO A N 1
ATOM 857 C CA . PRO A 1 112 ? -5.717 15.143 0.899 1.00 97.62 112 PRO A CA 1
ATOM 858 C C . PRO A 1 112 ? -5.721 16.448 0.093 1.00 97.62 112 PRO A C 1
ATOM 860 O O . PRO A 1 112 ? -4.879 16.662 -0.777 1.00 97.62 112 PRO A O 1
ATOM 863 N N . GLY A 1 113 ? -6.684 17.324 0.390 1.00 95.62 113 GLY A N 1
ATOM 864 C CA . GLY A 1 113 ? -6.831 18.624 -0.274 1.00 95.62 113 GLY A CA 1
ATOM 865 C C . GLY A 1 113 ? -7.523 18.588 -1.641 1.00 95.62 113 GLY A C 1
ATOM 866 O O . GLY A 1 113 ? -7.632 19.633 -2.278 1.00 95.62 113 GLY A O 1
ATOM 867 N N . GLN A 1 114 ? -8.018 17.430 -2.092 1.00 95.75 114 GLN A N 1
ATOM 868 C CA . GLN A 1 114 ? -8.685 17.290 -3.385 1.00 95.75 114 GLN A CA 1
ATOM 869 C C . GLN A 1 114 ? -9.949 16.429 -3.275 1.00 95.75 114 GLN A C 1
ATOM 871 O O . GLN A 1 114 ? -9.918 15.316 -2.766 1.00 95.75 114 GLN A O 1
ATOM 876 N N . SER A 1 115 ? -11.072 16.926 -3.798 1.00 95.12 115 SER A N 1
ATOM 877 C CA . SER A 1 115 ? -12.357 16.208 -3.766 1.00 95.12 115 SER A CA 1
ATOM 878 C C . SER A 1 115 ? -12.507 15.160 -4.871 1.00 95.12 115 SER A C 1
ATOM 880 O O . SER A 1 115 ? -13.241 14.191 -4.715 1.00 95.12 115 SER A O 1
ATOM 882 N N . THR A 1 116 ? -11.838 15.356 -6.008 1.00 97.06 116 THR A N 1
ATOM 883 C CA . THR A 1 116 ? -11.957 14.477 -7.179 1.00 97.06 116 THR A CA 1
ATOM 884 C C . THR A 1 116 ? -10.739 13.578 -7.278 1.00 97.06 116 THR A C 1
ATOM 886 O O . THR A 1 116 ? -9.651 14.071 -7.542 1.00 97.06 116 THR A O 1
ATOM 889 N N . ILE A 1 117 ? -10.884 12.267 -7.125 1.00 97.50 117 ILE A N 1
ATOM 890 C CA . ILE A 1 117 ? -9.760 11.337 -7.291 1.00 97.50 117 ILE A CA 1
ATOM 891 C C . ILE A 1 117 ? -9.641 10.951 -8.773 1.00 97.50 117 ILE A C 1
ATOM 893 O O . ILE A 1 117 ? -10.646 10.569 -9.376 1.00 97.50 117 ILE A O 1
ATOM 897 N N . PRO A 1 118 ? -8.449 11.037 -9.400 1.00 95.69 118 PRO A N 1
ATOM 898 C CA . PRO A 1 118 ? -8.278 10.586 -10.777 1.00 95.69 118 PRO A CA 1
ATOM 899 C C . PRO A 1 118 ? -8.656 9.107 -10.925 1.00 95.69 118 PRO A C 1
ATOM 901 O O . PRO A 1 118 ? -8.159 8.271 -10.178 1.00 95.69 118 PRO A O 1
ATOM 904 N N . ALA A 1 119 ? -9.456 8.753 -11.935 1.00 94.56 119 ALA A N 1
ATOM 905 C CA . ALA A 1 119 ? -9.938 7.375 -12.129 1.00 94.56 119 ALA A CA 1
ATOM 906 C C . ALA A 1 119 ? -8.814 6.324 -12.303 1.00 94.56 119 ALA A C 1
ATOM 908 O O . ALA A 1 119 ? -9.018 5.129 -12.103 1.00 94.56 119 ALA A O 1
ATOM 909 N N . GLY A 1 120 ? -7.613 6.763 -12.696 1.00 96.31 120 GLY A N 1
ATOM 910 C CA . GLY A 1 120 ? -6.421 5.921 -12.818 1.00 96.31 120 GLY A CA 1
ATOM 911 C C . GLY A 1 120 ? -5.560 5.826 -11.554 1.00 96.31 120 GLY A C 1
ATOM 912 O O . GLY A 1 120 ? -4.540 5.144 -11.594 1.00 96.31 120 GLY A O 1
ATOM 913 N N . ALA A 1 121 ? -5.919 6.505 -10.460 1.00 98.12 121 ALA A N 1
ATOM 914 C CA . ALA A 1 121 ? -5.162 6.488 -9.212 1.00 98.12 121 ALA A CA 1
ATOM 915 C C . ALA A 1 121 ? -5.356 5.143 -8.498 1.00 98.12 121 ALA A C 1
ATOM 917 O O . ALA A 1 121 ? -6.250 4.965 -7.676 1.00 98.12 121 ALA A O 1
ATOM 918 N N . ARG A 1 122 ? -4.527 4.170 -8.868 1.00 98.62 122 ARG A N 1
ATOM 919 C CA . ARG A 1 122 ? -4.525 2.824 -8.303 1.00 98.62 122 ARG A CA 1
ATOM 920 C C . ARG A 1 122 ? -3.133 2.214 -8.353 1.00 98.62 122 ARG A C 1
ATOM 922 O O . ARG A 1 122 ? -2.272 2.665 -9.113 1.00 98.62 122 ARG A O 1
ATOM 929 N N . ILE A 1 123 ? -2.949 1.167 -7.571 1.00 98.69 123 ILE A N 1
ATOM 930 C CA . ILE A 1 123 ? -1.748 0.338 -7.515 1.00 98.69 123 ILE A CA 1
ATOM 931 C C . ILE A 1 123 ? -2.138 -1.128 -7.694 1.00 98.69 123 ILE A C 1
ATOM 933 O O . ILE A 1 123 ? -3.312 -1.485 -7.592 1.00 98.69 123 ILE A O 1
ATOM 937 N N . LYS A 1 124 ? -1.165 -1.982 -8.010 1.00 98.62 124 LYS A N 1
ATOM 938 C CA . LYS A 1 124 ? -1.423 -3.418 -8.159 1.00 98.62 124 LYS A CA 1
ATOM 939 C C . LYS A 1 124 ? -1.743 -4.043 -6.795 1.00 98.62 124 LYS A C 1
ATOM 941 O O . LYS A 1 124 ? -1.050 -3.766 -5.821 1.00 98.62 124 LYS A O 1
ATOM 946 N N . SER A 1 125 ? -2.750 -4.909 -6.747 1.00 98.62 125 SER A N 1
ATOM 947 C CA . SER A 1 125 ? -3.030 -5.812 -5.626 1.00 98.62 125 SER A CA 1
ATOM 948 C C . SER A 1 125 ? -2.616 -7.242 -5.973 1.00 98.62 125 SER A C 1
ATOM 950 O O . SER A 1 125 ? -2.540 -7.618 -7.148 1.00 98.62 125 SER A O 1
ATOM 952 N N . TYR A 1 126 ? -2.305 -8.026 -4.945 1.00 98.44 126 TYR A N 1
ATOM 953 C CA . TYR A 1 126 ? -1.928 -9.432 -5.060 1.00 98.44 126 TYR A CA 1
ATOM 954 C C . TYR A 1 126 ? -2.898 -10.286 -4.236 1.00 98.44 126 TYR A C 1
ATOM 956 O O . TYR A 1 126 ? -3.303 -9.852 -3.156 1.00 98.44 126 TYR A O 1
ATOM 964 N N . PRO A 1 127 ? -3.272 -11.486 -4.712 1.00 97.56 127 PRO A N 1
ATOM 965 C CA . PRO A 1 127 ? -4.035 -12.423 -3.898 1.00 97.56 127 PRO A CA 1
ATOM 966 C C . PRO A 1 127 ? -3.194 -12.891 -2.700 1.00 97.56 127 PRO A C 1
ATOM 968 O O . PRO A 1 127 ? -1.980 -13.078 -2.832 1.00 97.56 127 PRO A O 1
ATOM 971 N N . VAL A 1 128 ? -3.857 -13.073 -1.556 1.00 95.75 128 VAL A N 1
ATOM 972 C CA . VAL A 1 128 ? -3.299 -13.584 -0.293 1.00 95.75 128 VAL A CA 1
ATOM 973 C C . VAL A 1 128 ? -4.050 -14.845 0.103 1.00 95.75 128 VAL A C 1
ATOM 975 O O . VAL A 1 128 ? -5.286 -14.862 -0.095 1.00 95.75 128 VAL A O 1
#

pLDDT: mean 86.57, std 20.06, range [39.34, 98.88]

Secondary structure (DSSP, 8-state):
--------------S---------TT--PPPPPSS------GGG--SS-EEEEETTEEEEEEE-TTS-EEEEESS-TTT---GGGSEEETTEEE-TTT--EE-TTSBEEEBTTBSS--TT-B--EE--

Radius of gyration: 24.86 Å; chains: 1; bounding box: 63×44×73 Å

Foldseek 3Di:
DDDDDDDDDDDPDDPDDPDPDDPDPPPPPQDDPPDDDDFDDLVVADQAWDWDQDSNFIWIWHAAPVGDIWIWGLAFPPHGHGLSVFGDDHQWRFR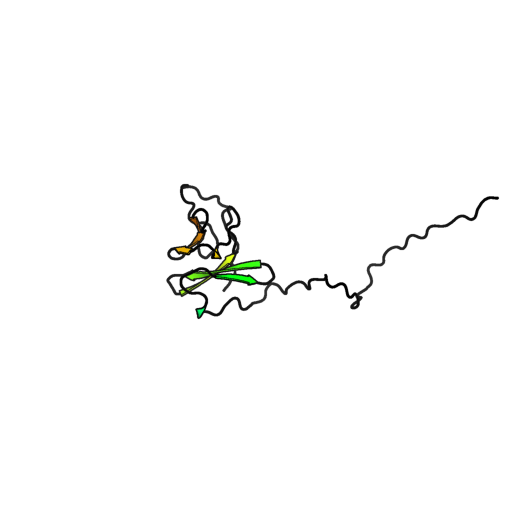PPQGFTAHSQFAGPDGPPDDDDPPPRGTHTDDD

Sequence (128 aa):
MVSPTTSSFTPTRSLDTLGWCDHGWGAVMPFLRNAWYIAAWAEEVTDGPIGRRLLGEKVVLYRLVDGTVVALEDRCCHRALPLSMGCVVGDRLQCGYHGLEYDQTGVCVNVPGQSTIPAGARIKSYPV